Protein AF-A0A497BIY8-F1 (afdb_monomer_lite)

Secondary structure (DSSP, 8-state):
--TT-EEEE---SS-GGGTT-EEEEEEEEEETTEEEEEEE--SS---TT--SEEEGGGEEE---

Foldseek 3Di:
DDQQFKKAFCDDPQCCPRHRAIWGFHDWDDDPVFIWTQTHRPDDPPDPRDDRIDGPVRMGTDDD

Structure (mmCIF, N/CA/C/O backbone):
data_AF-A0A497BIY8-F1
#
_entry.id   AF-A0A497BIY8-F1
#
loop_
_atom_site.group_PDB
_atom_site.id
_atom_site.type_symbol
_atom_site.label_atom_id
_atom_site.label_alt_id
_atom_site.label_comp_id
_atom_site.label_asym_id
_atom_site.label_entity_id
_atom_site.label_seq_id
_atom_site.pdbx_PDB_ins_code
_atom_site.Cartn_x
_atom_site.Cartn_y
_atom_site.Cartn_z
_atom_site.occupancy
_atom_site.B_iso_or_equiv
_atom_site.auth_seq_id
_atom_site.auth_comp_id
_atom_site.auth_asym_id
_atom_site.auth_atom_id
_atom_site.pdbx_PDB_model_num
ATOM 1 N N . MET A 1 1 ? -4.518 13.055 -2.776 1.00 74.06 1 MET A N 1
ATOM 2 C CA . MET A 1 1 ? -3.914 11.936 -2.018 1.00 74.06 1 MET A CA 1
ATOM 3 C C . MET A 1 1 ? -2.582 12.470 -1.591 1.00 74.06 1 MET A C 1
ATOM 5 O O . MET A 1 1 ? -1.786 12.797 -2.457 1.00 74.06 1 MET A O 1
ATOM 9 N N . ASP A 1 2 ? -2.378 12.613 -0.291 1.00 82.69 2 ASP A N 1
ATOM 10 C CA . ASP A 1 2 ? -1.308 13.461 0.223 1.00 82.69 2 ASP A CA 1
ATOM 11 C C . ASP A 1 2 ? -0.578 12.739 1.346 1.00 82.69 2 ASP A C 1
ATOM 13 O O . ASP A 1 2 ? -1.161 11.881 2.024 1.00 82.69 2 ASP A O 1
ATOM 17 N N . VAL A 1 3 ? 0.690 13.085 1.567 1.00 85.00 3 VAL A N 1
ATOM 18 C CA . VAL A 1 3 ? 1.435 12.570 2.719 1.00 85.00 3 VAL A CA 1
ATOM 19 C C . VAL A 1 3 ? 0.662 12.925 3.988 1.00 85.00 3 VAL A C 1
ATOM 21 O O . VAL A 1 3 ? 0.278 14.067 4.213 1.00 85.00 3 VAL A O 1
ATOM 24 N N . GLY A 1 4 ? 0.390 11.917 4.810 1.00 84.44 4 GLY A N 1
ATOM 25 C CA . GLY A 1 4 ? -0.442 12.033 5.999 1.00 84.44 4 GLY A CA 1
ATOM 26 C C . GLY A 1 4 ? -1.894 11.582 5.821 1.00 84.44 4 GLY A C 1
ATOM 27 O O . GLY A 1 4 ? -2.580 11.385 6.824 1.00 84.44 4 GLY A O 1
ATOM 28 N N . SER A 1 5 ? -2.346 11.336 4.593 1.00 86.94 5 SER A N 1
ATOM 29 C CA . SER A 1 5 ? -3.685 10.802 4.331 1.00 86.94 5 SER A CA 1
ATOM 30 C C . SER A 1 5 ? -3.804 9.345 4.779 1.00 86.94 5 SER A C 1
ATOM 32 O O . SER A 1 5 ? -2.870 8.556 4.604 1.00 86.94 5 SER A O 1
ATOM 34 N N . LYS A 1 6 ? -4.967 8.967 5.322 1.00 87.94 6 LYS A N 1
ATOM 35 C CA . LYS A 1 6 ? -5.329 7.559 5.529 1.00 87.94 6 LYS A CA 1
ATOM 36 C C . LYS A 1 6 ? -5.886 6.987 4.228 1.00 87.94 6 LYS A C 1
ATOM 38 O O . LYS A 1 6 ? -6.780 7.561 3.610 1.00 87.94 6 LYS A O 1
ATOM 43 N N . VAL A 1 7 ? -5.368 5.835 3.832 1.00 88.88 7 VAL A N 1
ATOM 44 C CA . VAL A 1 7 ? -5.796 5.101 2.643 1.00 88.88 7 VAL A CA 1
ATOM 45 C C . VAL A 1 7 ? -6.112 3.657 2.989 1.00 88.88 7 VAL A C 1
ATOM 47 O O . VAL A 1 7 ? -5.515 3.078 3.895 1.00 88.88 7 VAL A O 1
ATOM 50 N N . LYS A 1 8 ? -7.062 3.076 2.265 1.00 90.00 8 LYS A N 1
ATOM 51 C CA . LYS A 1 8 ? -7.403 1.660 2.299 1.00 90.00 8 LYS A CA 1
ATOM 52 C C . LYS A 1 8 ? -6.775 0.980 1.094 1.00 90.00 8 LYS A C 1
ATOM 54 O O . LYS A 1 8 ? -6.866 1.495 -0.017 1.00 90.00 8 LYS A O 1
ATOM 59 N N . ILE A 1 9 ? -6.151 -0.168 1.318 1.00 88.81 9 ILE A N 1
ATOM 60 C CA . ILE A 1 9 ? -5.591 -0.982 0.243 1.00 88.81 9 ILE A CA 1
ATOM 61 C C . ILE A 1 9 ? -6.717 -1.816 -0.356 1.00 88.81 9 ILE A C 1
ATOM 63 O O . ILE A 1 9 ? -7.301 -2.647 0.340 1.00 88.81 9 ILE A O 1
ATOM 67 N N . ASN A 1 10 ? -7.028 -1.601 -1.631 1.00 88.69 10 ASN A N 1
ATOM 68 C CA . ASN A 1 10 ? -8.050 -2.374 -2.337 1.00 88.69 10 ASN A CA 1
ATOM 69 C C . ASN A 1 10 ? -7.443 -3.574 -3.052 1.00 88.69 10 ASN A C 1
ATOM 71 O O . ASN A 1 10 ? -8.098 -4.606 -3.181 1.00 88.69 10 ASN A O 1
ATOM 75 N N . LYS A 1 11 ? -6.193 -3.441 -3.494 1.00 83.44 11 LYS A N 1
ATOM 76 C CA . LYS A 1 11 ? -5.475 -4.485 -4.208 1.00 83.4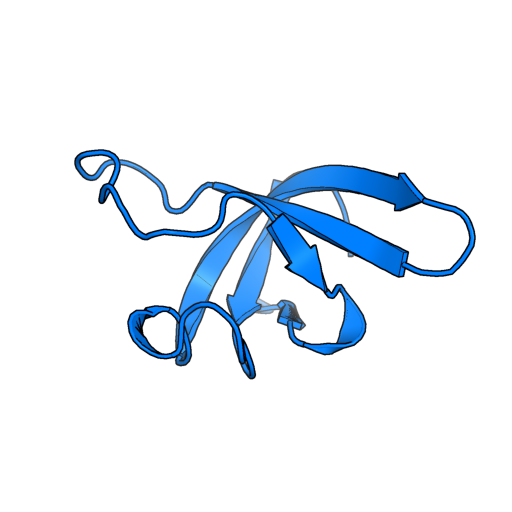4 11 LYS A CA 1
ATOM 77 C C . LYS A 1 11 ? -3.998 -4.472 -3.818 1.00 83.44 11 LYS A C 1
ATOM 79 O O . LYS A 1 11 ? -3.434 -3.439 -3.481 1.00 83.44 11 LYS A O 1
ATOM 84 N N . CYS A 1 12 ? -3.387 -5.649 -3.755 1.00 81.50 12 CYS A N 1
ATOM 85 C CA . CYS A 1 12 ? -1.948 -5.792 -3.577 1.00 81.50 12 CYS A CA 1
ATOM 86 C C . CYS A 1 12 ? -1.554 -7.209 -3.991 1.00 81.50 12 CYS A C 1
ATOM 88 O O . CYS A 1 12 ? -1.700 -8.146 -3.206 1.00 81.50 12 CYS A O 1
ATOM 90 N N . ASP A 1 13 ? -1.068 -7.358 -5.223 1.00 77.44 13 ASP A N 1
ATOM 91 C CA . ASP A 1 13 ? -0.700 -8.668 -5.774 1.00 77.44 13 ASP A CA 1
ATOM 92 C C . ASP A 1 13 ? 0.521 -9.264 -5.051 1.00 77.44 13 ASP A C 1
ATOM 94 O O . ASP A 1 13 ? 0.579 -10.464 -4.795 1.00 77.44 13 ASP A O 1
ATOM 98 N N . ALA A 1 14 ? 1.462 -8.414 -4.623 1.00 74.69 14 ALA A N 1
ATOM 99 C CA . ALA A 1 14 ? 2.629 -8.840 -3.852 1.00 74.69 14 ALA A CA 1
ATOM 100 C C . ALA A 1 14 ? 2.265 -9.328 -2.437 1.00 74.69 14 ALA A C 1
ATOM 102 O O . ALA A 1 14 ? 2.940 -10.198 -1.886 1.00 74.69 14 ALA A O 1
ATOM 103 N N . CYS A 1 15 ? 1.222 -8.757 -1.822 1.00 73.12 15 CYS A N 1
ATOM 104 C CA . CYS A 1 15 ? 0.850 -9.025 -0.433 1.00 73.12 15 CYS A CA 1
ATOM 105 C C . CYS A 1 15 ? -0.678 -8.966 -0.231 1.00 73.12 15 CYS A C 1
ATOM 107 O O . CYS A 1 15 ? -1.204 -7.984 0.302 1.00 73.12 15 CYS A O 1
ATOM 109 N N . PRO A 1 16 ? -1.420 -10.041 -0.537 1.00 79.44 16 PRO A N 1
ATOM 110 C CA . PRO A 1 16 ? -2.878 -10.062 -0.375 1.00 79.44 16 PRO A CA 1
ATOM 111 C C . PRO A 1 16 ? -3.330 -9.864 1.084 1.00 79.44 16 PRO A C 1
ATOM 113 O O . PRO A 1 16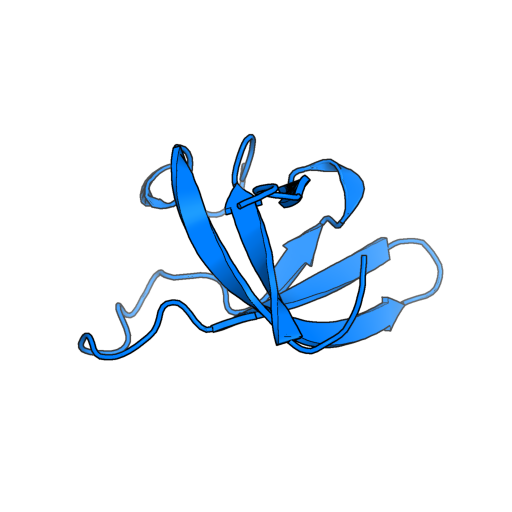 ? -4.418 -9.360 1.343 1.00 79.44 16 PRO A O 1
ATOM 116 N N . ALA A 1 17 ? -2.472 -10.170 2.065 1.00 80.19 17 ALA A N 1
ATOM 117 C CA . ALA A 1 17 ? -2.761 -10.037 3.498 1.00 80.19 17 ALA A CA 1
ATOM 118 C C . ALA A 1 17 ? -2.934 -8.586 4.004 1.00 80.19 17 ALA A C 1
ATOM 120 O O . ALA A 1 17 ? -3.279 -8.374 5.177 1.00 80.19 17 ALA A O 1
ATOM 121 N N . ILE A 1 18 ? -2.638 -7.582 3.172 1.00 78.44 18 ILE A N 1
ATOM 122 C CA . ILE A 1 18 ? -2.894 -6.169 3.486 1.00 78.44 18 ILE A CA 1
ATOM 123 C C . ILE A 1 18 ? -4.125 -5.601 2.777 1.00 78.44 18 ILE A C 1
ATOM 125 O O . ILE A 1 18 ? -4.561 -4.511 3.141 1.00 78.44 18 ILE A O 1
ATOM 129 N N . VAL A 1 19 ? -4.720 -6.334 1.832 1.00 86.56 19 VAL A N 1
ATOM 130 C CA . VAL A 1 19 ? -5.964 -5.924 1.173 1.00 86.56 19 VAL A CA 1
ATOM 131 C C . VAL A 1 19 ? -7.076 -5.792 2.215 1.00 86.56 19 VAL A C 1
ATOM 133 O O . VAL A 1 19 ? -7.219 -6.612 3.120 1.00 86.56 19 VAL A O 1
ATOM 136 N N . GLY A 1 20 ? -7.829 -4.700 2.133 1.00 84.69 20 GLY A N 1
ATOM 137 C CA . GLY A 1 20 ? -8.856 -4.322 3.095 1.00 84.69 20 GLY A CA 1
ATOM 138 C C . GLY A 1 20 ? -8.339 -3.567 4.322 1.00 84.69 20 GLY A C 1
ATOM 139 O O . GLY A 1 20 ? -9.154 -2.974 5.030 1.00 84.69 20 GLY A O 1
ATOM 140 N N . LYS A 1 21 ? -7.020 -3.527 4.570 1.00 85.06 21 LYS A N 1
ATOM 141 C CA . LYS A 1 21 ? -6.439 -2.760 5.684 1.00 85.06 21 LYS A CA 1
ATOM 142 C C . LYS A 1 21 ? -6.291 -1.289 5.334 1.00 85.06 21 LYS A C 1
ATOM 144 O O . LYS A 1 21 ? -6.236 -0.904 4.169 1.00 85.06 21 LYS A O 1
ATOM 149 N N . THR A 1 22 ? -6.180 -0.478 6.378 1.00 87.44 22 THR A N 1
ATOM 150 C CA . THR A 1 22 ? -5.892 0.949 6.279 1.00 87.44 22 THR A CA 1
ATOM 151 C C . THR A 1 22 ? -4.458 1.249 6.693 1.00 87.44 22 THR A C 1
ATOM 153 O O . THR A 1 22 ? -3.960 0.697 7.676 1.00 87.44 22 THR A O 1
ATOM 156 N N . ALA A 1 23 ? -3.815 2.156 5.969 1.00 86.06 23 ALA A N 1
ATOM 157 C CA . ALA A 1 23 ? -2.483 2.667 6.253 1.00 86.06 23 ALA A CA 1
ATOM 158 C C . ALA A 1 23 ? -2.442 4.184 6.066 1.00 86.06 23 ALA A C 1
ATOM 160 O O . ALA A 1 23 ? -3.342 4.777 5.476 1.00 86.06 23 ALA A O 1
ATOM 161 N N . LYS A 1 24 ? -1.390 4.819 6.575 1.00 88.88 24 LYS A N 1
ATOM 162 C CA . LYS A 1 24 ? -1.132 6.245 6.382 1.00 88.88 24 LYS A CA 1
ATOM 163 C C . LYS A 1 24 ? -0.041 6.421 5.334 1.00 88.88 24 LYS A C 1
ATOM 165 O O . LYS A 1 24 ? 0.992 5.765 5.433 1.00 88.88 24 LYS A O 1
ATOM 170 N N . ILE A 1 25 ? -0.245 7.307 4.366 1.00 88.12 25 ILE A N 1
ATOM 171 C CA . ILE A 1 25 ? 0.799 7.647 3.394 1.00 88.12 25 ILE A CA 1
ATOM 172 C C . ILE A 1 25 ? 1.909 8.409 4.122 1.00 88.12 25 ILE A C 1
ATOM 174 O O . ILE A 1 25 ? 1.640 9.413 4.781 1.00 88.12 25 ILE A O 1
ATOM 178 N N . THR A 1 26 ? 3.152 7.951 4.004 1.00 87.31 26 THR A N 1
ATOM 179 C CA . THR A 1 26 ? 4.337 8.640 4.544 1.00 87.31 26 THR A CA 1
ATOM 180 C C . THR A 1 26 ? 5.222 9.246 3.468 1.00 87.31 26 THR A C 1
ATOM 182 O O . THR A 1 26 ? 6.068 10.074 3.783 1.00 87.31 26 THR A O 1
ATOM 185 N N . GLY A 1 27 ? 5.029 8.863 2.210 1.00 87.62 27 GLY A N 1
ATOM 186 C CA . GLY A 1 27 ? 5.782 9.391 1.082 1.00 87.62 27 GLY A CA 1
ATOM 187 C C . GLY A 1 27 ? 5.287 8.808 -0.232 1.00 87.62 27 GLY A C 1
ATOM 188 O O . GLY A 1 27 ? 4.410 7.943 -0.241 1.00 87.62 27 GLY A O 1
ATOM 189 N N . PHE A 1 28 ? 5.875 9.272 -1.325 1.00 86.12 28 PHE A N 1
ATOM 190 C CA . PHE A 1 28 ? 5.642 8.749 -2.663 1.00 86.12 28 PHE A CA 1
ATOM 191 C C . PHE A 1 28 ? 6.991 8.463 -3.311 1.00 86.12 28 PHE A C 1
ATOM 193 O O . PHE A 1 28 ? 7.910 9.275 -3.204 1.00 86.12 28 PHE A O 1
ATOM 200 N N . THR A 1 29 ? 7.093 7.320 -3.974 1.00 81.62 29 THR A N 1
ATOM 201 C CA . THR A 1 29 ? 8.206 6.992 -4.858 1.00 81.62 29 THR A CA 1
ATOM 202 C C . THR A 1 29 ? 7.699 7.143 -6.282 1.00 81.62 29 THR A C 1
ATOM 204 O O . THR A 1 29 ? 6.763 6.452 -6.689 1.00 81.62 29 THR A O 1
ATOM 207 N N . ALA A 1 30 ? 8.291 8.088 -7.007 1.00 71.94 30 ALA A N 1
ATOM 208 C CA . ALA A 1 30 ? 8.033 8.302 -8.421 1.00 71.94 30 ALA A CA 1
ATOM 209 C C . ALA A 1 30 ? 9.155 7.627 -9.212 1.00 71.94 30 ALA A C 1
ATOM 211 O O . ALA A 1 30 ? 10.199 8.232 -9.451 1.00 71.94 30 ALA A O 1
ATOM 212 N N . ASP A 1 31 ? 8.946 6.367 -9.580 1.00 71.62 31 ASP A N 1
ATOM 213 C CA . ASP A 1 31 ? 9.775 5.705 -10.581 1.00 71.62 31 ASP A CA 1
ATOM 214 C C . ASP A 1 31 ? 9.135 5.918 -11.962 1.00 71.62 31 ASP A C 1
ATOM 216 O O . ASP A 1 31 ? 7.903 5.920 -12.076 1.00 71.62 31 ASP A O 1
ATOM 220 N N . PRO A 1 32 ? 9.923 6.116 -13.032 1.00 59.97 32 PRO A N 1
ATOM 221 C CA . PRO A 1 32 ? 9.386 6.288 -14.377 1.00 59.97 32 PRO A CA 1
ATOM 222 C C . PRO A 1 32 ? 8.644 5.013 -14.815 1.00 59.97 32 PRO A C 1
ATOM 224 O O . PRO A 1 32 ? 9.253 4.039 -15.246 1.00 59.97 32 PRO A O 1
ATOM 227 N N . GLY A 1 33 ? 7.314 5.028 -14.679 1.00 67.69 33 GLY A N 1
ATOM 228 C CA . GLY A 1 33 ? 6.419 3.906 -14.984 1.00 67.69 33 GLY A CA 1
ATOM 229 C C . GLY A 1 33 ? 5.725 3.271 -13.772 1.00 67.69 33 GLY A C 1
ATOM 230 O O . GLY A 1 33 ? 4.893 2.389 -13.967 1.00 67.69 33 GLY A O 1
ATOM 231 N N . TYR A 1 34 ? 6.016 3.710 -12.540 1.00 69.12 34 TYR A N 1
ATOM 232 C CA . TYR A 1 34 ? 5.368 3.188 -11.335 1.00 69.12 34 TYR A CA 1
ATOM 233 C C . TYR A 1 34 ? 5.208 4.274 -10.262 1.00 69.12 34 TYR A C 1
ATOM 235 O O . TYR A 1 34 ? 6.181 4.740 -9.669 1.00 69.12 34 TYR A O 1
ATOM 243 N N . ASN A 1 35 ? 3.960 4.664 -9.988 1.00 81.00 35 ASN A N 1
ATOM 244 C CA . ASN A 1 35 ? 3.634 5.588 -8.905 1.00 81.00 35 ASN A CA 1
ATOM 245 C C . ASN A 1 35 ? 3.349 4.778 -7.640 1.00 81.00 35 ASN A C 1
ATOM 247 O O . ASN A 1 35 ? 2.244 4.273 -7.457 1.00 81.00 35 ASN A O 1
ATOM 251 N N . ALA A 1 36 ? 4.328 4.652 -6.746 1.00 83.44 36 ALA A N 1
ATOM 252 C CA . ALA A 1 36 ? 4.133 3.957 -5.478 1.00 83.44 36 ALA A CA 1
ATOM 253 C C . ALA A 1 36 ? 3.894 4.948 -4.336 1.00 83.44 36 ALA A C 1
ATOM 255 O O . ALA A 1 36 ? 4.636 5.915 -4.169 1.00 83.44 36 ALA A O 1
ATOM 256 N N . ALA A 1 37 ? 2.904 4.679 -3.489 1.00 85.00 37 ALA A N 1
ATOM 257 C CA . ALA A 1 37 ? 2.785 5.321 -2.189 1.00 85.00 37 ALA A CA 1
ATOM 258 C C . ALA A 1 37 ? 3.515 4.484 -1.139 1.00 85.00 37 ALA A C 1
ATOM 260 O O . ALA A 1 37 ? 3.256 3.288 -0.983 1.00 85.00 37 ALA A O 1
ATOM 261 N N . THR A 1 38 ? 4.384 5.132 -0.371 1.00 86.94 38 THR A N 1
ATOM 262 C CA . THR A 1 38 ? 4.977 4.550 0.831 1.00 86.94 38 THR A CA 1
ATOM 263 C C . THR A 1 38 ? 3.952 4.610 1.953 1.00 86.94 38 THR A C 1
ATOM 265 O O . THR A 1 38 ? 3.439 5.683 2.288 1.00 86.94 38 THR A O 1
ATOM 268 N N . LEU A 1 39 ? 3.648 3.454 2.535 1.00 85.25 39 LEU A N 1
ATOM 269 C CA . LEU A 1 39 ? 2.591 3.287 3.523 1.00 85.25 39 LEU A CA 1
ATOM 270 C C . LEU A 1 39 ? 3.163 2.920 4.890 1.00 8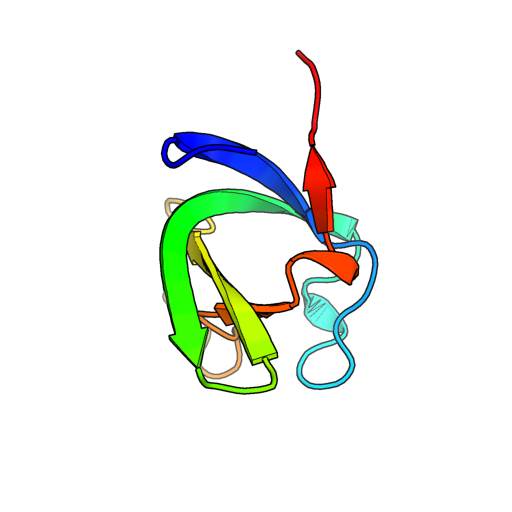5.25 39 LEU A C 1
ATOM 272 O O . LEU A 1 39 ? 4.017 2.047 5.026 1.00 85.25 39 LEU A O 1
ATOM 276 N N . ASN A 1 40 ? 2.604 3.529 5.931 1.00 86.12 40 ASN A N 1
ATOM 277 C CA . ASN A 1 40 ? 2.857 3.170 7.315 1.00 86.12 40 ASN A CA 1
ATOM 278 C C . ASN A 1 40 ? 1.568 2.656 7.964 1.00 86.12 40 ASN A C 1
ATOM 280 O O . ASN A 1 40 ? 0.575 3.375 8.092 1.00 86.12 40 ASN A O 1
ATOM 284 N N . PHE A 1 41 ? 1.593 1.394 8.386 1.00 78.06 41 PHE A N 1
ATOM 285 C CA . PHE A 1 41 ? 0.453 0.684 8.971 1.00 78.06 41 PHE A CA 1
ATOM 286 C C . PHE A 1 41 ? 0.300 0.905 10.493 1.00 78.06 41 PHE A C 1
ATOM 288 O O . PHE A 1 41 ? -0.510 0.231 11.127 1.00 78.06 41 PHE A O 1
ATOM 295 N N . GLY A 1 42 ? 1.038 1.850 11.090 1.00 71.25 42 GLY A N 1
ATOM 296 C CA . GLY A 1 42 ? 0.931 2.189 12.514 1.00 71.25 42 GLY A CA 1
ATOM 297 C C . GLY A 1 42 ? 1.570 1.159 13.457 1.00 71.25 42 GLY A C 1
ATOM 298 O O . GLY A 1 42 ? 2.286 0.257 13.024 1.00 71.25 42 GLY A O 1
ATOM 299 N N . ARG A 1 43 ? 1.347 1.320 14.776 1.00 56.09 43 ARG A N 1
ATOM 300 C CA . ARG A 1 43 ? 1.971 0.507 15.842 1.00 56.09 43 ARG A CA 1
ATOM 301 C C . ARG A 1 43 ? 1.545 -0.964 15.759 1.00 56.09 43 ARG A C 1
ATOM 303 O O . ARG A 1 43 ? 0.530 -1.375 16.307 1.00 56.09 43 ARG A O 1
ATOM 310 N N . GLY A 1 44 ? 2.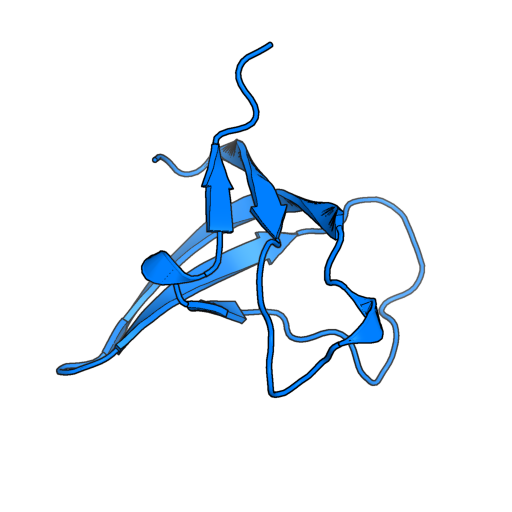392 -1.757 15.124 1.00 57.22 44 GLY A N 1
ATOM 311 C CA . GLY A 1 44 ? 2.418 -3.212 15.152 1.00 57.22 44 GLY A CA 1
ATOM 312 C C . GLY A 1 44 ? 3.785 -3.658 14.649 1.00 57.22 44 GLY A C 1
ATOM 313 O O . GLY A 1 44 ? 4.390 -2.947 13.846 1.00 57.22 44 GLY A O 1
ATOM 314 N N . ARG A 1 45 ? 4.305 -4.786 15.153 1.00 53.19 45 ARG A N 1
ATOM 315 C CA . ARG A 1 45 ? 5.624 -5.306 14.746 1.00 53.19 45 ARG A CA 1
ATOM 316 C C . ARG A 1 45 ? 5.741 -5.281 13.215 1.00 53.19 45 ARG A C 1
ATOM 318 O O . ARG A 1 45 ? 4.767 -5.679 12.566 1.00 53.19 45 ARG A O 1
ATOM 325 N N . PRO A 1 46 ? 6.882 -4.845 12.645 1.00 54.09 46 PRO A N 1
ATOM 326 C CA . PRO A 1 46 ? 7.115 -4.965 11.212 1.00 54.09 46 PRO A CA 1
ATOM 327 C C . PRO A 1 46 ? 6.897 -6.432 10.840 1.00 54.09 46 PRO A C 1
ATOM 329 O O . PRO A 1 46 ? 7.622 -7.316 11.289 1.00 54.09 46 PRO A O 1
ATOM 332 N N . GLN A 1 47 ? 5.809 -6.711 10.123 1.00 60.09 47 GLN A N 1
ATOM 333 C CA . GLN A 1 47 ? 5.581 -8.049 9.603 1.00 60.09 47 GLN A CA 1
ATOM 334 C C . GLN A 1 47 ? 6.573 -8.220 8.463 1.00 60.09 47 GLN A C 1
ATOM 336 O O . GLN A 1 47 ? 6.557 -7.426 7.528 1.00 60.09 47 GLN A O 1
ATOM 341 N N . THR A 1 48 ? 7.409 -9.250 8.547 1.00 56.12 48 THR A N 1
ATOM 342 C CA . THR A 1 48 ? 8.497 -9.552 7.602 1.00 56.12 48 THR A CA 1
ATOM 343 C C . THR A 1 48 ? 8.047 -9.601 6.131 1.00 56.12 48 THR A C 1
ATOM 345 O O . THR A 1 48 ? 8.869 -9.412 5.249 1.00 56.12 48 THR A O 1
ATOM 348 N N . ASN A 1 49 ? 6.741 -9.756 5.870 1.00 61.16 49 ASN A N 1
ATOM 349 C CA . ASN A 1 49 ? 6.117 -9.770 4.541 1.00 61.16 49 ASN A CA 1
ATOM 350 C C . ASN A 1 49 ? 5.075 -8.651 4.325 1.00 61.16 49 ASN A C 1
ATOM 352 O O . ASN A 1 49 ? 4.108 -8.849 3.592 1.00 61.16 49 ASN A O 1
ATOM 356 N N . ARG A 1 50 ? 5.182 -7.498 4.999 1.00 68.06 50 ARG A N 1
ATOM 357 C CA . ARG A 1 50 ? 4.370 -6.327 4.625 1.00 68.06 50 ARG A CA 1
ATOM 358 C C 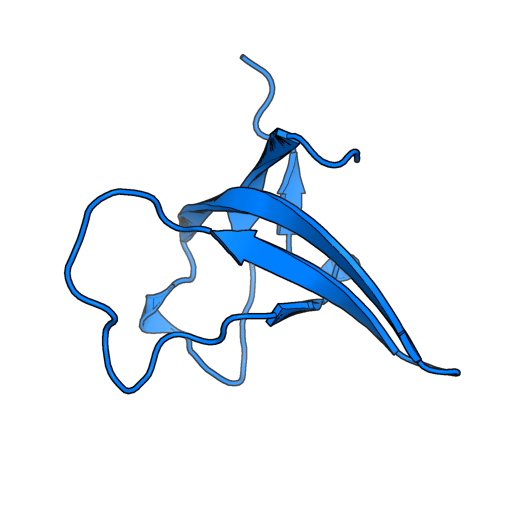. ARG A 1 50 ? 5.144 -5.453 3.648 1.00 68.06 50 ARG A C 1
ATOM 360 O O . ARG A 1 50 ? 6.266 -5.068 3.970 1.00 68.06 50 ARG A O 1
ATOM 367 N N . PRO A 1 51 ? 4.548 -5.091 2.505 1.00 67.94 51 PRO A N 1
ATOM 368 C CA . PRO A 1 51 ? 5.201 -4.205 1.573 1.00 67.94 51 PRO A CA 1
ATOM 369 C C . PRO A 1 51 ? 5.135 -2.791 2.152 1.00 67.94 51 PRO A C 1
ATOM 371 O O . PRO A 1 51 ? 4.086 -2.330 2.613 1.00 67.94 51 PRO A O 1
ATOM 374 N N . SER A 1 52 ? 6.272 -2.106 2.146 1.00 73.06 52 SER A N 1
ATOM 375 C CA . SER A 1 52 ? 6.362 -0.705 2.570 1.00 73.06 52 SER A CA 1
ATOM 376 C C . SER A 1 52 ? 5.795 0.254 1.518 1.00 73.06 52 SER A C 1
ATOM 378 O O . SER A 1 52 ? 5.615 1.435 1.801 1.00 73.06 52 SER A O 1
ATOM 380 N N . PHE A 1 53 ? 5.512 -0.248 0.315 1.00 80.00 53 PHE A N 1
ATOM 381 C CA . PHE A 1 53 ? 5.073 0.503 -0.855 1.00 80.00 53 PHE A CA 1
ATOM 382 C C . PHE A 1 53 ? 3.950 -0.247 -1.577 1.00 80.00 53 PHE A C 1
ATOM 384 O O . PHE A 1 53 ? 4.003 -1.465 -1.733 1.00 80.00 53 PHE A O 1
ATOM 391 N N . VAL A 1 54 ? 2.928 0.482 -2.015 1.00 82.12 54 VAL A N 1
ATOM 392 C CA . VAL A 1 54 ? 1.805 -0.043 -2.807 1.00 82.12 54 VAL A CA 1
ATOM 393 C C . VAL A 1 54 ? 1.532 0.934 -3.943 1.00 82.12 54 VAL A C 1
ATOM 395 O O . VAL A 1 54 ? 1.752 2.134 -3.781 1.00 82.12 54 VAL A O 1
ATOM 398 N N . ASN A 1 55 ? 1.085 0.429 -5.091 1.00 86.56 55 ASN A N 1
ATOM 399 C CA . ASN A 1 55 ? 0.721 1.281 -6.213 1.00 86.56 55 ASN A CA 1
ATOM 400 C C . ASN A 1 55 ? -0.396 2.254 -5.801 1.00 86.56 55 ASN A C 1
ATOM 402 O O . ASN A 1 55 ? -1.339 1.867 -5.106 1.00 86.56 55 ASN A O 1
ATOM 406 N N . VAL A 1 56 ? -0.287 3.516 -6.212 1.00 84.88 56 VAL A N 1
ATOM 407 C CA . VAL A 1 56 ? -1.285 4.547 -5.887 1.00 84.88 56 VAL A CA 1
ATOM 408 C C . VAL A 1 56 ? -2.651 4.196 -6.492 1.00 84.88 56 VAL A C 1
ATOM 410 O O . VAL A 1 56 ? -3.679 4.483 -5.881 1.00 84.88 56 VAL A O 1
ATOM 413 N N . ASP A 1 57 ? -2.668 3.504 -7.633 1.00 86.69 57 ASP A N 1
ATOM 414 C CA . ASP A 1 57 ? -3.899 3.045 -8.290 1.00 86.69 57 ASP A CA 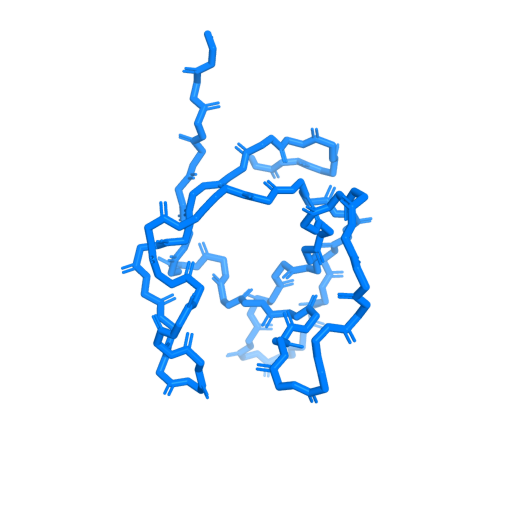1
ATOM 415 C C . ASP A 1 57 ? -4.621 1.926 -7.514 1.00 86.69 57 ASP A C 1
ATOM 417 O O . ASP A 1 57 ? -5.833 1.750 -7.636 1.00 86.69 57 ASP A O 1
ATOM 421 N N . ASP A 1 58 ? -3.897 1.188 -6.667 1.00 87.69 58 ASP A N 1
ATOM 422 C CA . ASP A 1 58 ? -4.424 0.050 -5.906 1.00 87.69 58 ASP A CA 1
ATOM 423 C C . ASP A 1 58 ? -4.951 0.437 -4.507 1.00 87.69 58 ASP A C 1
ATOM 425 O O . ASP A 1 58 ? -5.418 -0.410 -3.729 1.00 87.69 58 ASP A O 1
ATOM 429 N N . ILE A 1 59 ? -4.889 1.726 -4.164 1.00 88.31 59 ILE A N 1
ATOM 430 C CA . ILE A 1 59 ? -5.321 2.276 -2.877 1.00 88.31 59 ILE A CA 1
ATOM 431 C C . ILE A 1 59 ? -6.448 3.297 -3.055 1.00 88.31 59 ILE A C 1
ATOM 433 O O . ILE A 1 59 ? -6.654 3.883 -4.111 1.00 88.31 59 ILE A O 1
ATOM 437 N N . SER A 1 60 ? -7.221 3.533 -2.000 1.00 89.69 60 SER A N 1
ATOM 438 C CA . SER A 1 60 ? -8.280 4.547 -1.989 1.00 89.69 60 SER A CA 1
ATOM 439 C C . SER A 1 60 ? -8.240 5.381 -0.725 1.00 89.69 60 SER A C 1
ATOM 441 O O . SER A 1 60 ? -7.978 4.867 0.359 1.00 89.69 60 SER A O 1
ATOM 443 N N . LEU A 1 61 ? -8.525 6.676 -0.854 1.00 87.75 61 LEU A N 1
ATOM 444 C CA . LEU A 1 61 ? -8.639 7.578 0.289 1.00 87.75 61 LEU A CA 1
ATOM 445 C C . LEU A 1 61 ? -9.782 7.141 1.199 1.00 87.75 61 LEU A C 1
ATOM 447 O O . LEU A 1 61 ? -10.918 6.986 0.756 1.00 87.75 61 LEU A O 1
ATOM 451 N N . VAL A 1 62 ? -9.476 6.994 2.484 1.00 84.56 62 VAL A N 1
ATOM 452 C CA . VAL A 1 62 ? -10.496 6.879 3.522 1.00 84.56 62 VAL A CA 1
ATOM 453 C C . VAL A 1 62 ? -10.845 8.306 3.916 1.00 84.56 62 VAL A C 1
ATOM 455 O O . VAL A 1 62 ? -10.056 8.965 4.591 1.00 84.56 62 VAL A O 1
ATOM 458 N N . LYS A 1 63 ? -11.982 8.809 3.428 1.00 62.19 63 LYS A N 1
ATOM 459 C CA . LYS A 1 63 ? -12.554 10.057 3.941 1.00 62.19 63 LYS A CA 1
ATOM 460 C C . LYS A 1 63 ? -13.117 9.764 5.332 1.00 62.19 63 LYS A C 1
ATOM 462 O O . LYS A 1 63 ? -13.989 8.906 5.454 1.00 62.19 63 LYS A O 1
ATOM 467 N N . GLU A 1 64 ? -12.554 10.417 6.345 1.00 52.16 64 GLU A N 1
ATOM 468 C CA . GLU A 1 64 ? -13.253 10.652 7.615 1.00 52.16 64 GLU A CA 1
ATOM 469 C C . GLU A 1 64 ? -14.297 11.755 7.419 1.00 52.16 64 GLU A C 1
ATOM 471 O O . GLU A 1 64 ? -14.033 12.669 6.599 1.00 52.16 64 GLU A O 1
#

Radius of gyration: 10.9 Å; chains: 1; bounding box: 23×24×31 Å

Sequence (64 aa):
MDVGSKVKINKCDACPAIVGKTAKITGFTADPGYNAATLNFGRGRPQTNRPSFVNVDDISLVKE

pLDDT: mean 78.32, std 10.91, range [52.16, 90.0]